Protein AF-A0A7V6YI96-F1 (afdb_monomer_lite)

pLDDT: mean 84.2, std 12.68, range [48.12, 97.62]

Secondary structure (DSSP, 8-state):
--TTB-TT--EEEEEEEEEETTEEEEEEEEEE-------SSHHHHHHHHHHHTT-TT----------

Sequence (67 aa):
MTNYLTEEGYIKWFTLILRKDGEVIFASEHYGDETCVFVSSEEQVADIQEWAKGYPIIWRVDVFAGE

Foldseek 3Di:
DPPQADPVGWGWPDKDFDDDPNDTPDIDTDTHDDDDDDDDDPVVVVVVVVVLVVPPVNPDDDDDDDD

Radius of gyration: 17.2 Å; chains: 1; bounding box: 40×25×44 Å

Structure (mmCIF, N/CA/C/O backbone):
data_AF-A0A7V6YI96-F1
#
_entry.id   AF-A0A7V6YI96-F1
#
loop_
_atom_site.group_PDB
_atom_site.id
_atom_site.type_symbol
_atom_site.label_atom_id
_atom_site.label_alt_id
_atom_site.label_comp_id
_atom_site.label_asym_id
_atom_site.label_entity_id
_atom_site.label_seq_id
_atom_site.pdbx_PDB_ins_code
_atom_site.Cartn_x
_atom_site.Cartn_y
_atom_site.Cartn_z
_atom_site.occupancy
_atom_site.B_iso_or_equiv
_atom_site.auth_seq_id
_atom_site.auth_comp_id
_atom_site.auth_asym_id
_atom_site.auth_atom_id
_atom_site.pdbx_PDB_model_num
ATOM 1 N N . MET A 1 1 ? 5.122 18.683 -8.784 1.00 48.12 1 MET A N 1
ATOM 2 C CA . MET A 1 1 ? 4.951 17.273 -8.389 1.00 48.12 1 MET A CA 1
ATOM 3 C C . MET A 1 1 ? 6.272 16.721 -7.915 1.00 48.12 1 MET A C 1
ATOM 5 O O . MET A 1 1 ? 7.261 16.790 -8.636 1.00 48.12 1 MET A O 1
ATOM 9 N N . THR A 1 2 ? 6.310 16.226 -6.689 1.00 50.22 2 THR A N 1
ATOM 10 C CA . THR A 1 2 ? 7.385 15.355 -6.221 1.00 50.22 2 THR A CA 1
ATOM 11 C C . THR A 1 2 ? 7.210 13.986 -6.881 1.00 50.22 2 THR A C 1
ATOM 13 O O . THR A 1 2 ? 6.091 13.508 -7.004 1.00 50.22 2 THR A O 1
ATOM 16 N N . ASN A 1 3 ? 8.300 13.344 -7.312 1.00 62.09 3 ASN A N 1
ATOM 17 C CA . ASN A 1 3 ? 8.281 12.110 -8.123 1.00 62.09 3 ASN A CA 1
ATOM 18 C C . ASN A 1 3 ? 7.553 10.908 -7.466 1.00 62.09 3 ASN A C 1
ATOM 20 O O . ASN A 1 3 ? 7.348 9.875 -8.096 1.00 62.09 3 ASN A O 1
ATOM 24 N N . TYR A 1 4 ? 7.188 11.022 -6.191 1.00 62.28 4 TYR A N 1
ATOM 25 C CA . TYR A 1 4 ? 6.511 9.985 -5.422 1.00 62.28 4 TYR A CA 1
ATOM 26 C C . TYR A 1 4 ? 4.986 10.165 -5.321 1.00 62.28 4 TYR A C 1
ATOM 28 O O . TYR A 1 4 ? 4.351 9.311 -4.714 1.00 62.28 4 TYR A O 1
ATOM 36 N N . LEU A 1 5 ? 4.402 11.238 -5.873 1.00 66.25 5 LEU A N 1
ATOM 37 C CA . LEU A 1 5 ? 2.989 11.591 -5.673 1.00 66.25 5 LEU A CA 1
ATOM 38 C C . LEU A 1 5 ? 2.347 12.127 -6.969 1.00 66.25 5 LEU A C 1
ATOM 40 O O . LEU A 1 5 ? 2.905 13.034 -7.597 1.00 66.25 5 LEU A O 1
ATOM 44 N N . THR A 1 6 ? 1.198 11.573 -7.378 1.00 69.06 6 THR A N 1
ATOM 45 C CA . THR A 1 6 ? 0.430 12.081 -8.536 1.00 69.06 6 THR A CA 1
ATOM 46 C C . THR A 1 6 ? -0.370 13.340 -8.178 1.00 69.06 6 THR A C 1
ATOM 48 O O . THR A 1 6 ? -0.404 13.758 -7.021 1.00 69.06 6 THR A O 1
ATOM 51 N N . GLU A 1 7 ? -1.007 13.972 -9.171 1.00 72.00 7 GLU A N 1
ATOM 52 C CA . GLU A 1 7 ? -1.829 15.175 -8.970 1.00 72.00 7 GLU A CA 1
ATOM 53 C C . GLU A 1 7 ? -3.081 14.855 -8.143 1.00 72.00 7 GLU A C 1
ATOM 55 O O . GLU A 1 7 ? -3.569 15.695 -7.393 1.00 72.00 7 GLU A O 1
ATOM 60 N N . GLU A 1 8 ? -3.543 13.611 -8.229 1.00 68.88 8 GLU A N 1
ATOM 61 C CA . GLU A 1 8 ? -4.696 13.052 -7.529 1.00 68.88 8 GLU A CA 1
ATOM 62 C C . GLU A 1 8 ? -4.357 12.487 -6.141 1.00 68.88 8 GLU A C 1
ATOM 64 O O . GLU A 1 8 ? -5.269 12.128 -5.403 1.00 68.88 8 GLU A O 1
ATOM 69 N N . GLY A 1 9 ? -3.075 12.425 -5.761 1.00 65.31 9 GLY A N 1
ATOM 70 C CA . GLY A 1 9 ? -2.651 11.954 -4.439 1.00 65.31 9 GLY A CA 1
ATOM 71 C C . GLY A 1 9 ? -2.099 10.525 -4.385 1.00 65.31 9 GLY A C 1
ATOM 72 O O . GLY A 1 9 ? -1.674 10.100 -3.311 1.00 65.31 9 GLY A O 1
ATOM 73 N N . TYR A 1 10 ? -2.040 9.800 -5.508 1.00 68.00 10 TYR A N 1
ATOM 74 C CA . TYR A 1 10 ? -1.541 8.422 -5.520 1.00 68.00 10 TYR A CA 1
ATOM 75 C C . TYR A 1 10 ? -0.045 8.372 -5.209 1.00 68.00 10 TYR A C 1
ATOM 77 O O . TYR A 1 10 ? 0.749 9.138 -5.767 1.00 68.00 10 TYR A O 1
ATOM 85 N N . ILE A 1 11 ? 0.361 7.421 -4.369 1.00 73.12 11 ILE A N 1
ATOM 86 C CA . ILE A 1 11 ? 1.757 7.221 -3.981 1.00 73.12 11 ILE A CA 1
ATOM 87 C C . ILE A 1 11 ? 2.425 6.275 -4.983 1.00 73.12 11 ILE A C 1
ATOM 89 O O . ILE A 1 11 ? 1.878 5.235 -5.356 1.00 73.12 11 ILE A O 1
ATOM 93 N N . LYS A 1 12 ? 3.637 6.616 -5.431 1.00 74.75 12 LYS A N 1
ATOM 94 C CA . LYS A 1 12 ? 4.460 5.737 -6.274 1.00 74.75 12 LYS A CA 1
ATOM 95 C C . LYS A 1 12 ? 4.953 4.547 -5.452 1.00 74.75 12 LYS A C 1
ATOM 97 O O . LYS A 1 12 ? 5.780 4.719 -4.562 1.00 74.75 12 LYS A O 1
ATOM 102 N N . TRP A 1 13 ? 4.488 3.348 -5.790 1.00 74.75 13 TRP A N 1
ATOM 103 C CA . TRP A 1 13 ? 4.897 2.108 -5.126 1.00 74.75 13 TRP A CA 1
ATOM 104 C C . TRP A 1 13 ? 6.253 1.623 -5.633 1.00 74.75 13 TRP A C 1
ATOM 106 O O . TRP A 1 13 ? 7.174 1.393 -4.853 1.00 74.75 13 TRP A O 1
ATOM 116 N N . PHE A 1 14 ? 6.395 1.477 -6.951 1.00 77.25 14 PHE A N 1
ATOM 117 C CA . PHE A 1 14 ? 7.662 1.084 -7.561 1.00 77.25 14 PHE A CA 1
ATOM 118 C C . PHE A 1 14 ? 7.791 1.577 -9.003 1.00 77.25 14 PHE A C 1
ATOM 120 O O . PHE A 1 14 ? 6.808 1.862 -9.693 1.00 77.25 14 PHE A O 1
ATOM 127 N N . THR A 1 15 ? 9.038 1.620 -9.469 1.00 84.56 15 THR A N 1
ATOM 128 C CA . THR A 1 15 ? 9.392 1.876 -10.865 1.00 84.56 15 THR A CA 1
ATOM 129 C C . THR A 1 15 ? 10.190 0.695 -11.404 1.00 84.56 15 THR A C 1
ATOM 131 O O . THR A 1 15 ? 11.191 0.289 -10.816 1.00 84.56 15 THR A O 1
ATOM 134 N N . LEU A 1 16 ? 9.771 0.165 -12.549 1.00 89.38 16 LEU A N 1
ATOM 135 C CA . LEU A 1 16 ? 10.536 -0.783 -13.353 1.00 89.38 16 LEU A CA 1
ATOM 136 C C . LEU A 1 16 ? 11.307 -0.009 -14.419 1.00 89.38 16 LEU A C 1
ATOM 138 O O . LEU A 1 16 ? 10.696 0.646 -15.257 1.00 89.38 16 LEU A O 1
ATOM 142 N N . ILE A 1 17 ? 12.638 -0.109 -14.407 1.00 93.56 17 ILE A N 1
ATOM 143 C CA . ILE A 1 17 ? 13.507 0.444 -15.455 1.00 93.56 17 ILE A CA 1
ATOM 144 C C . ILE A 1 17 ? 14.307 -0.702 -16.061 1.00 93.56 17 ILE A C 1
ATOM 146 O O . ILE A 1 17 ? 15.171 -1.279 -15.400 1.00 93.56 17 ILE A O 1
ATOM 150 N N . LEU A 1 18 ? 14.048 -1.015 -17.328 1.00 94.88 18 LEU A N 1
ATOM 151 C CA . LEU A 1 18 ? 14.853 -1.968 -18.087 1.00 94.88 18 LEU A CA 1
ATOM 152 C C . LEU A 1 18 ? 15.885 -1.210 -18.913 1.00 94.88 18 LEU A C 1
ATOM 154 O O . LEU A 1 18 ? 15.554 -0.289 -19.666 1.00 94.88 18 LEU A O 1
ATOM 158 N N . ARG A 1 19 ? 17.142 -1.637 -18.785 1.00 97.62 19 ARG A N 1
ATOM 159 C CA . ARG A 1 19 ? 18.274 -1.081 -19.520 1.00 97.62 19 ARG A CA 1
ATOM 160 C C . ARG A 1 19 ? 18.935 -2.135 -20.393 1.00 97.62 19 ARG A C 1
ATOM 162 O O . ARG A 1 19 ? 19.072 -3.283 -19.976 1.00 97.62 19 ARG A O 1
ATOM 169 N N . LYS A 1 20 ? 19.391 -1.720 -21.570 1.00 96.12 20 LYS A N 1
ATOM 170 C CA . LYS A 1 20 ? 20.238 -2.511 -22.463 1.00 96.12 20 LYS A CA 1
ATOM 171 C C . LYS A 1 20 ? 21.353 -1.615 -22.987 1.00 96.12 20 LYS A C 1
ATOM 173 O O . LYS A 1 20 ? 21.078 -0.521 -23.458 1.00 96.12 20 LYS A O 1
ATOM 178 N N . ASP A 1 21 ? 22.598 -2.069 -22.865 1.00 97.25 21 ASP A N 1
ATOM 179 C CA . ASP A 1 21 ? 23.787 -1.334 -23.324 1.00 97.25 21 ASP A CA 1
ATOM 180 C C . ASP A 1 21 ? 23.891 0.096 -22.746 1.00 97.25 21 ASP A C 1
ATOM 182 O O . ASP A 1 21 ? 24.350 1.024 -23.398 1.00 97.25 21 ASP A O 1
ATOM 186 N N . GLY A 1 22 ? 23.441 0.280 -21.497 1.00 93.12 22 GLY A N 1
ATOM 187 C CA . GLY A 1 22 ? 23.409 1.579 -20.806 1.00 93.12 22 GLY A CA 1
ATOM 188 C C . GLY A 1 22 ? 22.153 2.417 -21.075 1.00 93.12 22 GLY A C 1
ATOM 189 O O . GLY A 1 22 ? 21.781 3.238 -20.230 1.00 93.12 22 GLY A O 1
ATOM 190 N N . GLU A 1 23 ? 21.443 2.139 -22.167 1.00 95.50 23 GLU A N 1
ATOM 191 C CA . GLU A 1 23 ? 20.230 2.839 -22.597 1.00 95.50 23 GLU A CA 1
ATOM 192 C C . GLU A 1 23 ? 18.974 2.295 -21.908 1.00 95.50 23 GLU A C 1
ATOM 194 O O . GLU A 1 23 ? 18.849 1.090 -21.677 1.00 95.50 23 GLU A O 1
ATOM 199 N N . VAL A 1 24 ? 18.017 3.171 -21.583 1.00 95.94 24 VAL A N 1
ATOM 200 C CA . VAL A 1 24 ? 16.700 2.766 -21.058 1.00 95.94 24 VAL A CA 1
ATOM 201 C C . VAL A 1 24 ? 15.818 2.344 -22.227 1.00 95.94 24 VAL A C 1
ATOM 203 O O . VAL A 1 24 ? 15.504 3.153 -23.093 1.00 95.94 24 VAL A O 1
ATOM 206 N N . ILE A 1 25 ? 15.389 1.084 -22.233 1.00 96.94 25 ILE A N 1
ATOM 207 C CA . ILE A 1 25 ? 14.532 0.527 -23.292 1.00 96.94 25 ILE A CA 1
ATOM 208 C C . ILE A 1 25 ? 13.071 0.386 -22.860 1.00 96.94 25 ILE A C 1
ATOM 210 O O . ILE A 1 25 ? 12.195 0.210 -23.703 1.00 96.94 25 ILE A O 1
ATOM 214 N N . PHE A 1 26 ? 12.801 0.452 -21.555 1.00 95.06 26 PHE A N 1
ATOM 215 C CA . PHE A 1 26 ? 11.453 0.435 -20.999 1.00 95.06 26 PHE A CA 1
ATOM 216 C C . PHE A 1 26 ? 11.449 1.057 -19.601 1.00 95.06 26 PHE A C 1
ATOM 218 O O . PHE A 1 26 ? 12.347 0.798 -18.794 1.00 95.06 26 PHE A O 1
ATOM 225 N N . ALA A 1 27 ? 10.417 1.848 -19.321 1.00 91.88 27 ALA A N 1
ATOM 226 C CA . ALA A 1 27 ? 10.120 2.372 -18.000 1.00 91.88 27 ALA A CA 1
ATOM 227 C C . ALA A 1 27 ? 8.623 2.202 -17.721 1.00 91.88 27 ALA A C 1
ATOM 229 O O . ALA A 1 27 ? 7.797 2.571 -18.554 1.00 91.88 27 ALA A O 1
ATOM 230 N N . SER A 1 28 ? 8.287 1.649 -16.558 1.00 86.88 28 SER A N 1
ATOM 231 C CA . SER A 1 28 ? 6.915 1.589 -16.052 1.00 86.88 28 SER A CA 1
ATOM 232 C C . SER A 1 28 ? 6.889 2.055 -14.612 1.00 86.88 28 SER A C 1
ATOM 234 O O . SER A 1 28 ? 7.729 1.658 -13.803 1.00 86.88 28 SER A O 1
ATOM 236 N N . GLU A 1 29 ? 5.918 2.893 -14.293 1.00 85.12 29 GLU A N 1
ATOM 237 C CA . GLU A 1 29 ? 5.710 3.439 -12.962 1.00 85.12 29 GLU A CA 1
ATOM 238 C C . GLU A 1 29 ? 4.353 2.969 -12.462 1.00 85.12 29 GLU A C 1
ATOM 240 O O . GLU A 1 29 ? 3.352 3.091 -13.167 1.00 85.12 29 GLU A O 1
ATOM 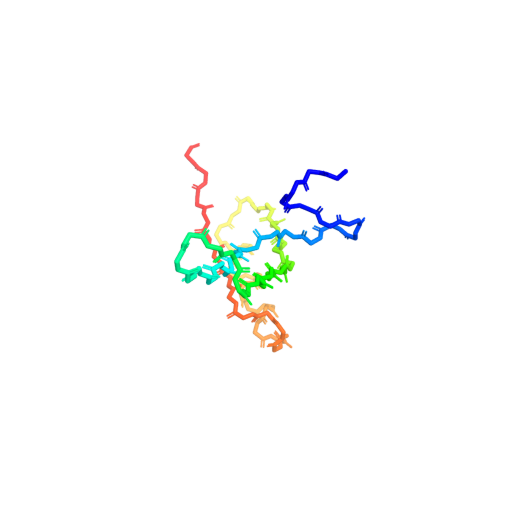245 N N . HIS A 1 30 ? 4.328 2.413 -11.255 1.00 78.69 30 HIS A N 1
ATOM 246 C CA . HIS A 1 30 ? 3.105 1.922 -10.640 1.00 78.69 30 HIS A CA 1
ATOM 247 C C . HIS A 1 30 ? 2.774 2.783 -9.431 1.00 78.69 30 HIS A C 1
ATOM 249 O O . HIS A 1 30 ? 3.574 2.918 -8.502 1.00 78.69 30 HIS A O 1
ATOM 255 N N . TYR A 1 31 ? 1.583 3.362 -9.477 1.00 76.19 31 TYR A N 1
ATOM 256 C CA . TYR A 1 31 ? 1.028 4.200 -8.429 1.00 76.19 31 TYR A CA 1
ATOM 257 C C . TYR A 1 31 ? -0.152 3.464 -7.800 1.00 76.19 31 TYR A C 1
ATOM 259 O O . TYR A 1 31 ? -0.921 2.808 -8.505 1.00 76.19 31 TYR A O 1
ATOM 267 N N . GLY A 1 32 ? -0.260 3.547 -6.481 1.00 72.06 32 GLY A N 1
ATOM 268 C CA . GLY A 1 32 ? -1.360 2.980 -5.714 1.00 72.06 32 GLY A CA 1
ATOM 269 C C . GLY A 1 32 ? -1.859 3.982 -4.682 1.00 72.06 32 GLY A C 1
ATOM 270 O O . GLY A 1 32 ? -1.133 4.899 -4.296 1.00 72.06 32 GLY A O 1
ATOM 271 N N . ASP A 1 33 ? -3.097 3.792 -4.239 1.00 71.06 33 ASP A N 1
ATOM 272 C CA . ASP A 1 33 ? -3.615 4.463 -3.050 1.00 71.06 33 ASP A CA 1
ATOM 273 C C . ASP A 1 33 ? -3.253 3.646 -1.814 1.00 71.06 33 ASP A C 1
ATOM 275 O O . ASP A 1 33 ? -3.595 2.467 -1.714 1.00 71.06 33 ASP A O 1
ATOM 279 N N . GLU A 1 34 ? -2.593 4.285 -0.854 1.00 73.50 34 GLU A N 1
ATOM 280 C CA . GLU A 1 34 ? -2.402 3.742 0.486 1.00 73.50 34 GLU A CA 1
ATOM 281 C C . GLU A 1 34 ? -3.047 4.712 1.477 1.00 73.50 34 GLU A C 1
ATOM 283 O O . GLU A 1 34 ? -2.592 5.841 1.661 1.00 73.50 34 GLU A O 1
ATOM 288 N N . THR A 1 35 ? -4.172 4.302 2.066 1.00 77.94 35 THR A N 1
ATOM 289 C CA . THR A 1 35 ? -4.878 5.113 3.064 1.00 77.94 35 THR A CA 1
ATOM 290 C C . THR A 1 35 ? -4.343 4.783 4.4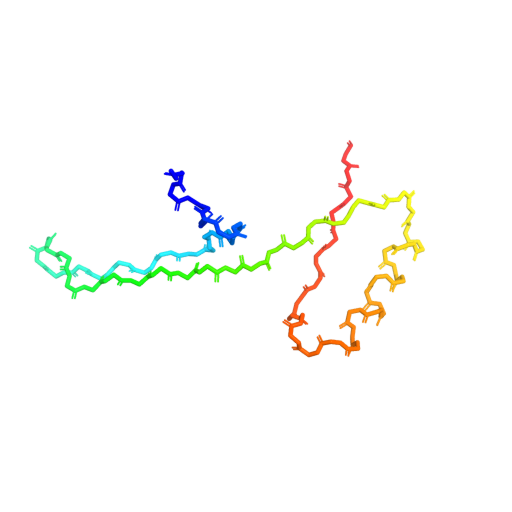50 1.00 77.94 35 THR A C 1
ATOM 292 O O . THR A 1 35 ? -4.534 3.672 4.939 1.00 77.94 35 THR A O 1
ATOM 295 N N . CYS A 1 36 ? -3.728 5.763 5.110 1.00 84.25 36 CYS A N 1
ATOM 296 C CA . CYS A 1 36 ? -3.336 5.642 6.511 1.00 84.25 36 CYS A CA 1
ATOM 297 C C . CYS A 1 36 ? -4.494 6.053 7.426 1.00 84.25 36 CYS A C 1
ATOM 299 O O . CYS A 1 36 ? -4.987 7.180 7.343 1.00 84.25 36 CYS A O 1
ATOM 301 N N . VAL A 1 37 ? -4.893 5.161 8.334 1.00 87.69 37 VAL A N 1
ATOM 302 C CA . VAL A 1 37 ? -5.905 5.438 9.361 1.00 87.69 37 VAL A CA 1
ATOM 303 C C . VAL A 1 37 ? -5.243 5.377 10.731 1.00 87.69 37 VAL A C 1
ATOM 305 O O . VAL A 1 37 ? -4.665 4.359 11.101 1.00 87.69 37 VAL A O 1
ATOM 308 N N . PHE A 1 38 ? -5.332 6.469 11.489 1.00 91.62 38 PHE A N 1
ATOM 309 C CA . PHE A 1 38 ? -4.848 6.514 12.866 1.00 91.62 38 PHE A CA 1
ATOM 310 C C . PHE A 1 38 ? -5.964 6.095 13.818 1.00 91.62 38 PHE A C 1
ATOM 312 O O . PHE A 1 38 ? -7.065 6.643 13.771 1.00 91.62 38 PHE A O 1
ATOM 319 N N . VAL A 1 39 ? -5.658 5.145 14.694 1.00 91.94 39 VAL A N 1
ATOM 320 C CA . VAL A 1 39 ? -6.578 4.615 15.702 1.00 91.94 39 VAL A CA 1
ATOM 321 C C . VAL A 1 39 ? -5.910 4.602 17.069 1.00 91.94 39 VAL A C 1
ATOM 323 O O . VAL A 1 39 ? -4.685 4.638 17.173 1.00 91.94 39 VAL A O 1
ATOM 326 N N . SER A 1 40 ? -6.718 4.582 18.125 1.00 94.81 40 SER A N 1
ATOM 327 C CA . SER A 1 40 ? -6.249 4.685 19.510 1.00 94.81 40 SER A CA 1
ATOM 328 C C . SER A 1 40 ? -6.321 3.370 20.287 1.00 94.81 40 SER A C 1
ATOM 330 O O . SER A 1 40 ? -5.956 3.343 21.461 1.00 94.81 40 SER A O 1
ATOM 332 N N . SER A 1 41 ? -6.828 2.293 19.682 1.00 95.38 41 SER A N 1
ATOM 333 C CA . SER A 1 41 ? -6.953 0.987 20.335 1.00 95.38 41 SER A CA 1
ATOM 334 C C . SER A 1 41 ? -6.836 -0.175 19.350 1.00 95.38 41 SER A C 1
ATOM 336 O O . SER A 1 41 ? -7.117 -0.036 18.160 1.00 95.38 41 SER A O 1
ATOM 338 N N . GLU A 1 42 ? -6.470 -1.348 19.870 1.00 94.56 42 GLU A N 1
ATOM 339 C CA . GLU A 1 42 ? -6.443 -2.599 19.101 1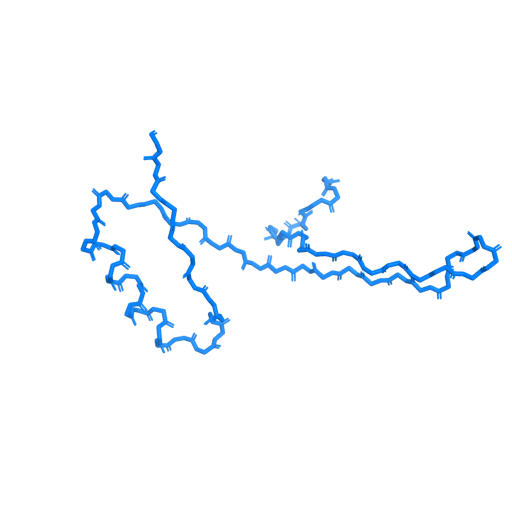.00 94.56 42 GLU A CA 1
ATOM 340 C C . GLU A 1 42 ? -7.843 -3.030 18.632 1.00 94.56 42 GLU A C 1
ATOM 342 O O . GLU A 1 42 ? -7.983 -3.634 17.574 1.00 94.56 42 GLU A O 1
ATOM 347 N N . GLU A 1 43 ? -8.896 -2.678 19.375 1.00 97.06 43 GLU A N 1
ATOM 348 C CA . GLU A 1 43 ? -10.286 -2.936 18.974 1.00 97.06 43 GLU A CA 1
ATOM 349 C C . GLU A 1 43 ? -10.635 -2.204 17.669 1.00 97.06 43 GLU A C 1
ATOM 351 O O . GLU A 1 43 ? -11.148 -2.811 16.734 1.00 97.06 43 GLU A O 1
ATOM 356 N N . GLN A 1 44 ? -10.248 -0.931 17.548 1.00 96.25 44 GLN A N 1
ATOM 357 C CA . GLN A 1 44 ? -10.459 -0.157 16.321 1.00 96.25 44 GLN A CA 1
ATOM 358 C C . GLN A 1 44 ? -9.646 -0.700 15.137 1.00 96.25 44 GLN A C 1
ATOM 360 O O . GLN A 1 44 ? -10.091 -0.617 13.992 1.00 96.25 44 GLN A O 1
ATOM 365 N N . VAL A 1 45 ? -8.466 -1.278 15.393 1.00 94.88 4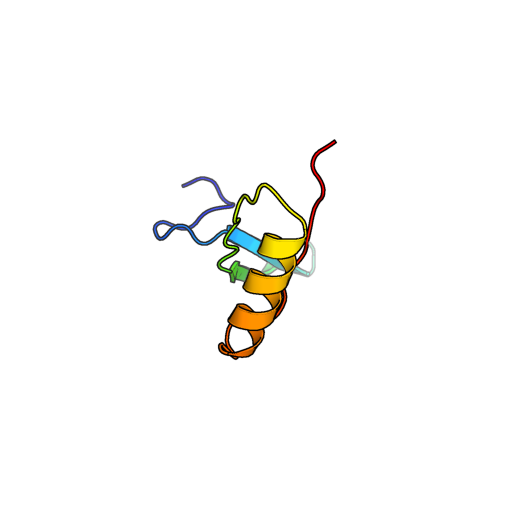5 VAL A N 1
ATOM 366 C CA . VAL A 1 45 ? -7.707 -1.999 14.359 1.00 94.88 45 VAL A CA 1
ATOM 367 C C . VAL A 1 45 ? -8.519 -3.190 13.846 1.00 94.88 45 VAL A C 1
ATOM 369 O O . VAL A 1 45 ? -8.647 -3.361 12.631 1.00 94.88 45 VAL A O 1
ATOM 372 N N . ALA A 1 46 ? -9.087 -3.991 14.752 1.00 96.25 46 ALA A N 1
ATOM 373 C CA . ALA A 1 46 ? -9.891 -5.155 14.389 1.00 96.25 46 ALA A CA 1
ATOM 374 C C . ALA A 1 46 ? -11.139 -4.763 13.579 1.00 96.25 46 ALA A C 1
ATOM 376 O O . ALA A 1 46 ? -11.426 -5.400 12.563 1.00 96.25 46 ALA A O 1
ATOM 377 N N . ASP A 1 47 ? -11.822 -3.679 13.962 1.00 96.50 47 ASP A N 1
ATOM 378 C CA . ASP A 1 47 ? -12.981 -3.151 13.231 1.00 96.50 47 ASP A CA 1
ATOM 379 C C . ASP A 1 47 ? -12.630 -2.776 11.782 1.00 96.50 47 ASP A C 1
ATOM 381 O O . ASP A 1 47 ? -13.358 -3.123 10.849 1.00 96.50 47 ASP A O 1
ATOM 385 N N . ILE A 1 48 ? -11.490 -2.109 11.567 1.00 94.44 48 ILE A N 1
ATOM 386 C CA . ILE A 1 48 ? -11.018 -1.737 10.223 1.00 94.44 48 ILE A CA 1
ATOM 387 C C . ILE A 1 48 ? -10.657 -2.979 9.408 1.00 94.44 48 ILE A C 1
ATOM 389 O O . ILE A 1 48 ? -11.004 -3.061 8.227 1.00 94.44 48 ILE A O 1
ATOM 393 N N . GLN A 1 49 ? -9.975 -3.953 10.015 1.00 94.69 49 GLN A N 1
ATOM 394 C CA . GLN A 1 49 ? -9.622 -5.201 9.337 1.00 94.69 49 GLN A CA 1
ATOM 395 C C . GLN A 1 49 ? -10.864 -5.988 8.908 1.00 94.69 49 GLN A C 1
ATOM 397 O O . GLN A 1 49 ? -10.867 -6.571 7.824 1.00 94.69 49 GLN A O 1
ATOM 402 N N . GLU A 1 50 ? -11.920 -5.999 9.723 1.00 96.94 50 GLU A N 1
ATOM 403 C CA . GLU A 1 50 ? -13.184 -6.644 9.366 1.00 96.94 50 GLU A CA 1
ATOM 404 C C . GLU A 1 50 ? -13.924 -5.868 8.273 1.00 96.94 50 GLU A C 1
ATOM 406 O O . GLU A 1 50 ? -14.335 -6.460 7.273 1.00 96.94 50 GLU A O 1
ATOM 411 N N . TRP A 1 51 ? -14.020 -4.541 8.400 1.00 94.94 51 TRP A N 1
ATOM 412 C CA . TRP A 1 51 ? -14.604 -3.671 7.376 1.00 94.94 51 TRP A CA 1
ATOM 413 C C . TRP A 1 51 ? -13.926 -3.858 6.011 1.00 94.94 51 TRP A C 1
ATOM 415 O O . TRP A 1 51 ? -14.612 -4.015 4.999 1.00 94.94 51 TRP A O 1
ATOM 425 N N . ALA A 1 52 ? -12.592 -3.928 5.979 1.00 94.00 52 ALA A N 1
ATOM 426 C CA . ALA A 1 52 ? -11.812 -4.071 4.750 1.00 94.00 52 ALA A CA 1
ATOM 427 C C . ALA A 1 52 ? -12.134 -5.356 3.968 1.00 94.00 52 ALA A C 1
ATOM 429 O O . ALA A 1 52 ? -12.120 -5.340 2.736 1.00 94.00 52 ALA A O 1
ATOM 430 N N . LYS A 1 53 ? -12.509 -6.452 4.646 1.00 93.94 53 LYS A N 1
ATOM 431 C CA . LYS A 1 53 ? -12.917 -7.710 3.985 1.00 93.94 53 LYS A CA 1
ATOM 432 C C . LYS A 1 53 ? -14.152 -7.541 3.094 1.00 93.94 53 LYS A C 1
ATOM 434 O O . LYS A 1 53 ? -14.353 -8.341 2.183 1.00 93.94 53 LYS A O 1
ATOM 439 N N . GLY A 1 54 ? -14.965 -6.507 3.330 1.00 96.44 54 GLY A N 1
ATOM 440 C CA . GLY A 1 54 ? -16.124 -6.162 2.504 1.00 96.44 54 GLY A CA 1
ATOM 441 C C . GLY A 1 54 ? -15.781 -5.523 1.153 1.00 96.44 54 GLY A C 1
ATOM 442 O O . GLY A 1 54 ? -16.670 -5.380 0.313 1.00 96.44 54 GLY A O 1
ATOM 443 N N . TYR A 1 55 ? -14.517 -5.154 0.917 1.00 90.12 55 TYR A N 1
ATOM 444 C CA . TYR A 1 55 ? -14.090 -4.396 -0.261 1.00 90.12 55 TYR A CA 1
ATOM 445 C C . TYR A 1 55 ? -12.960 -5.124 -1.001 1.00 90.12 55 TYR A C 1
ATOM 447 O O . TYR A 1 55 ? -11.794 -4.948 -0.660 1.00 90.12 55 TYR A O 1
ATOM 455 N N . PRO A 1 56 ? -13.261 -5.876 -2.079 1.00 85.69 56 PRO A N 1
ATOM 456 C CA . PRO A 1 56 ? -12.262 -6.652 -2.826 1.00 85.69 56 PRO A CA 1
ATOM 457 C C . PRO A 1 56 ? -11.100 -5.842 -3.421 1.00 85.69 56 PRO A C 1
ATOM 459 O O . PRO A 1 56 ? -10.090 -6.420 -3.811 1.00 85.69 56 PRO A O 1
ATOM 462 N N . ILE A 1 57 ? -11.248 -4.518 -3.530 1.00 81.56 57 ILE A N 1
ATOM 463 C CA . ILE A 1 57 ? -10.195 -3.610 -4.001 1.00 81.56 57 ILE A CA 1
ATOM 464 C C . ILE A 1 57 ? -9.092 -3.391 -2.954 1.00 81.56 57 ILE A C 1
ATOM 466 O O . ILE A 1 57 ? -7.965 -3.062 -3.315 1.00 81.56 57 ILE A O 1
ATOM 470 N N . ILE A 1 58 ? -9.394 -3.593 -1.667 1.00 84.75 58 ILE A N 1
ATOM 471 C CA . ILE A 1 58 ? -8.413 -3.500 -0.586 1.00 84.75 58 ILE A CA 1
ATOM 472 C C . ILE A 1 58 ? -7.673 -4.832 -0.522 1.00 84.75 58 ILE A C 1
ATOM 474 O O . ILE A 1 58 ? -8.189 -5.836 -0.037 1.00 84.75 58 ILE A O 1
ATOM 478 N N . TRP A 1 59 ? -6.448 -4.847 -1.041 1.00 81.19 59 TRP A N 1
ATOM 479 C CA . TRP A 1 59 ? -5.666 -6.079 -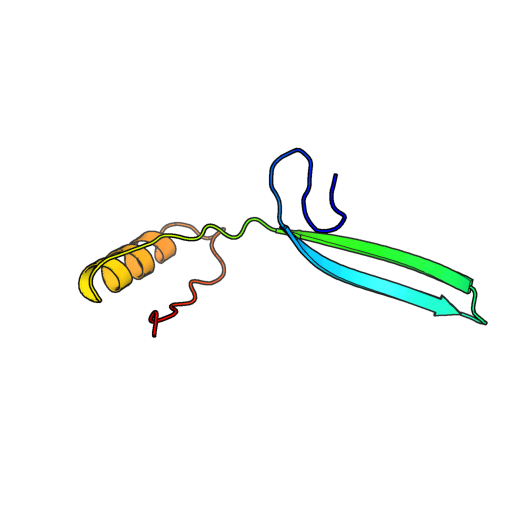1.123 1.00 81.19 59 TRP A CA 1
ATOM 480 C C . TRP A 1 59 ? -5.017 -6.460 0.217 1.00 81.19 59 TRP A C 1
ATOM 482 O O . TRP A 1 59 ? -4.874 -7.643 0.530 1.00 81.19 59 TRP A O 1
ATOM 492 N N . ARG A 1 60 ? -4.619 -5.475 1.027 1.00 84.56 60 ARG A N 1
ATOM 493 C CA . ARG A 1 60 ? -3.934 -5.707 2.303 1.00 84.56 60 ARG A CA 1
ATOM 494 C C . ARG A 1 60 ? -4.203 -4.565 3.281 1.00 84.56 60 ARG A C 1
ATOM 496 O O . ARG A 1 60 ? -4.386 -3.429 2.859 1.00 84.56 60 ARG A O 1
ATOM 503 N N . VAL A 1 61 ? -4.196 -4.889 4.572 1.00 89.56 61 VAL A N 1
ATOM 504 C CA . VAL A 1 61 ? -4.196 -3.931 5.685 1.00 89.56 61 VAL A CA 1
ATOM 505 C C . VAL A 1 61 ? -2.996 -4.259 6.566 1.00 89.56 61 VAL A C 1
ATOM 507 O O . VAL A 1 61 ? -2.947 -5.345 7.146 1.00 89.56 61 VAL A O 1
ATOM 510 N N . ASP A 1 62 ? -2.035 -3.342 6.646 1.00 90.69 62 ASP A N 1
ATOM 511 C CA . ASP A 1 62 ? -0.867 -3.454 7.522 1.00 90.69 62 ASP A CA 1
ATOM 512 C C . ASP A 1 62 ? -1.087 -2.625 8.793 1.00 90.69 62 ASP A C 1
ATOM 514 O O . ASP A 1 62 ? -1.644 -1.528 8.743 1.00 90.69 62 ASP A O 1
ATOM 518 N N . VAL A 1 63 ? -0.663 -3.154 9.943 1.00 92.44 63 VAL A N 1
ATOM 519 C CA . VAL A 1 63 ? -0.840 -2.510 11.252 1.00 92.44 63 VAL A CA 1
ATOM 520 C C . VAL A 1 63 ? 0.528 -2.182 11.828 1.00 92.44 63 VAL A C 1
ATOM 522 O O . VAL A 1 63 ? 1.366 -3.069 11.990 1.00 92.44 63 VAL A O 1
ATOM 525 N N . PHE A 1 64 ? 0.729 -0.915 12.177 1.00 89.75 64 PHE A N 1
ATOM 526 C CA . PHE A 1 64 ? 1.951 -0.425 12.803 1.00 89.75 64 PHE A CA 1
ATOM 527 C C . PHE A 1 64 ? 1.608 0.138 14.182 1.00 89.75 64 PHE A C 1
ATOM 529 O O . PHE A 1 64 ? 0.807 1.065 14.290 1.00 89.75 64 PHE A O 1
ATOM 536 N N . ALA A 1 65 ? 2.202 -0.420 15.237 1.00 84.38 65 ALA A N 1
ATOM 537 C CA . ALA A 1 65 ? 2.155 0.196 16.557 1.00 84.38 65 ALA A CA 1
ATOM 538 C C . ALA A 1 65 ? 3.150 1.364 16.577 1.00 84.38 65 ALA A C 1
ATOM 540 O O . ALA A 1 65 ? 4.311 1.184 16.211 1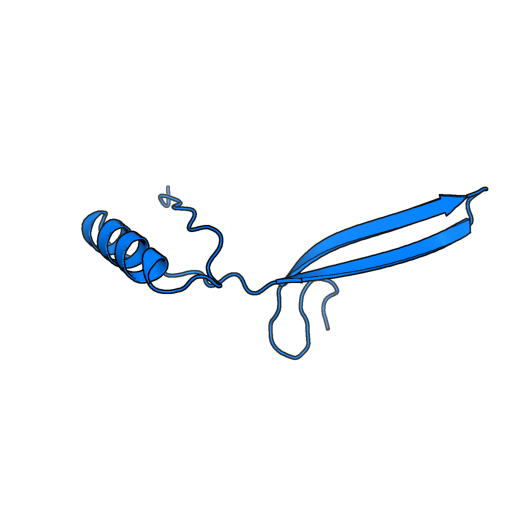.00 84.38 65 ALA A O 1
ATOM 541 N N . GLY A 1 66 ? 2.692 2.559 16.955 1.00 74.00 66 GLY A N 1
ATOM 542 C CA . GLY A 1 66 ? 3.598 3.676 17.221 1.00 74.00 66 GLY A CA 1
ATOM 543 C C . GLY A 1 66 ? 4.431 3.373 18.466 1.00 74.00 66 GLY A C 1
ATOM 544 O O . GLY A 1 66 ? 3.860 2.979 19.482 1.00 74.00 66 GLY A O 1
ATOM 545 N N . GLU A 1 67 ? 5.754 3.517 18.360 1.00 50.84 67 GLU A N 1
ATOM 546 C CA . GLU A 1 67 ? 6.669 3.514 19.514 1.00 50.84 67 GLU A CA 1
ATOM 547 C C . GLU A 1 67 ? 6.462 4.740 20.414 1.00 50.84 67 GLU A C 1
ATOM 549 O O . GLU A 1 67 ? 6.183 5.841 19.876 1.00 50.84 67 GLU A O 1
#